Protein AF-A0A840Y7X3-F1 (afdb_monomer_lite)

pLDDT: mean 85.65, std 15.78, range [47.94, 97.5]

Structure (mmCIF, N/CA/C/O backbone):
data_AF-A0A840Y7X3-F1
#
_entry.id   AF-A0A840Y7X3-F1
#
loop_
_atom_site.group_PDB
_atom_site.id
_atom_site.type_symbol
_atom_site.label_atom_id
_atom_site.label_alt_id
_atom_site.label_comp_id
_atom_site.label_asym_id
_atom_site.label_entity_id
_atom_site.label_seq_id
_atom_site.pdbx_PDB_ins_code
_atom_site.Cartn_x
_atom_site.Cartn_y
_atom_site.Cartn_z
_atom_site.occupancy
_atom_site.B_iso_or_equiv
_atom_site.auth_seq_id
_atom_site.auth_comp_id
_atom_site.auth_asym_id
_atom_site.auth_atom_id
_atom_site.pdbx_PDB_model_num
ATOM 1 N N . MET A 1 1 ? 8.029 1.141 11.505 1.00 56.84 1 MET A N 1
ATOM 2 C CA . MET A 1 1 ? 6.923 1.437 10.546 1.00 56.84 1 MET A CA 1
ATOM 3 C C . MET A 1 1 ? 6.941 0.455 9.364 1.00 56.84 1 MET A C 1
ATOM 5 O O . MET A 1 1 ? 6.156 0.601 8.430 1.00 56.84 1 MET A O 1
ATOM 9 N N . ASP A 1 2 ? 7.799 -0.562 9.428 1.00 70.19 2 ASP A N 1
ATOM 10 C CA . ASP A 1 2 ? 8.263 -1.332 8.274 1.00 70.19 2 ASP A CA 1
ATOM 11 C C . ASP A 1 2 ? 7.344 -2.515 7.959 1.00 70.19 2 ASP A C 1
ATOM 13 O O . ASP A 1 2 ? 7.007 -2.714 6.796 1.00 70.19 2 ASP A O 1
ATOM 17 N N . GLY A 1 3 ? 6.748 -3.141 8.980 1.00 88.75 3 GLY A N 1
ATOM 18 C CA . GLY A 1 3 ? 5.809 -4.255 8.788 1.00 88.75 3 GLY A CA 1
ATOM 19 C C . GLY A 1 3 ? 4.578 -3.926 7.929 1.00 88.75 3 GLY A C 1
ATOM 20 O O . GLY A 1 3 ? 4.109 -4.764 7.172 1.00 88.75 3 GLY A O 1
ATOM 21 N N . VAL A 1 4 ? 4.082 -2.681 7.951 1.00 91.25 4 VAL A N 1
ATOM 22 C CA . VAL A 1 4 ? 2.961 -2.272 7.074 1.00 91.25 4 VAL A CA 1
ATOM 23 C C . VAL A 1 4 ? 3.407 -2.206 5.614 1.00 91.25 4 VAL A C 1
ATOM 25 O O . VAL A 1 4 ? 2.664 -2.581 4.712 1.00 91.25 4 VAL A O 1
ATOM 28 N N . ARG A 1 5 ? 4.626 -1.722 5.360 1.00 92.81 5 ARG A N 1
ATOM 29 C CA . ARG A 1 5 ? 5.177 -1.620 4.003 1.00 92.81 5 ARG A CA 1
ATOM 30 C C . ARG A 1 5 ? 5.481 -3.003 3.437 1.00 92.81 5 ARG A C 1
ATOM 32 O O . ARG A 1 5 ? 5.189 -3.244 2.267 1.00 92.81 5 ARG A O 1
ATOM 39 N N . GLU A 1 6 ? 6.015 -3.895 4.265 1.00 94.06 6 GLU A N 1
ATOM 40 C CA . GLU A 1 6 ? 6.234 -5.306 3.935 1.00 94.06 6 GLU A CA 1
ATOM 41 C C . GLU A 1 6 ? 4.909 -5.999 3.615 1.00 94.06 6 GLU A C 1
ATOM 43 O O . GLU A 1 6 ? 4.780 -6.610 2.560 1.00 94.06 6 GLU A O 1
ATOM 48 N N . GLN A 1 7 ? 3.882 -5.801 4.444 1.00 95.00 7 GLN A N 1
ATOM 49 C CA . GLN A 1 7 ? 2.560 -6.380 4.221 1.00 95.00 7 GLN A CA 1
ATOM 50 C C . GLN A 1 7 ? 1.923 -5.909 2.905 1.00 95.00 7 GLN A C 1
ATOM 52 O O . GLN A 1 7 ? 1.433 -6.726 2.126 1.00 95.00 7 GLN A O 1
ATOM 57 N N . ILE A 1 8 ? 1.973 -4.605 2.607 1.00 95.38 8 ILE A N 1
ATOM 58 C CA . ILE A 1 8 ? 1.485 -4.085 1.321 1.00 95.38 8 ILE A CA 1
ATOM 59 C C . ILE A 1 8 ? 2.306 -4.655 0.155 1.00 95.38 8 ILE A C 1
ATOM 61 O O . ILE A 1 8 ? 1.747 -4.942 -0.902 1.00 95.38 8 ILE A O 1
ATOM 65 N N . THR A 1 9 ? 3.619 -4.824 0.330 1.00 94.62 9 THR A N 1
ATOM 66 C CA . THR A 1 9 ? 4.494 -5.402 -0.700 1.00 94.62 9 THR A CA 1
ATOM 67 C C . THR A 1 9 ? 4.125 -6.856 -0.978 1.00 94.62 9 THR A C 1
ATOM 69 O O . THR A 1 9 ? 3.880 -7.186 -2.133 1.00 94.62 9 THR A O 1
ATOM 72 N N . ALA A 1 10 ? 3.947 -7.677 0.058 1.00 94.81 10 ALA A N 1
ATOM 73 C CA . ALA A 1 10 ? 3.510 -9.065 -0.080 1.00 94.81 10 ALA A CA 1
ATOM 74 C C . ALA A 1 10 ? 2.149 -9.172 -0.793 1.00 94.81 10 ALA A C 1
ATOM 76 O O . ALA A 1 10 ? 1.953 -10.012 -1.671 1.00 94.81 10 ALA A O 1
ATOM 77 N N . TRP A 1 11 ? 1.203 -8.278 -0.485 1.00 96.38 11 TRP A N 1
ATOM 78 C CA . TRP A 1 11 ? -0.073 -8.234 -1.204 1.00 96.38 11 TRP A CA 1
ATOM 79 C C . TRP A 1 11 ? 0.086 -7.886 -2.686 1.00 96.38 11 TRP A C 1
ATOM 81 O O . TRP A 1 11 ? -0.610 -8.467 -3.517 1.00 96.38 11 TRP A O 1
ATOM 91 N N . LEU A 1 12 ? 0.984 -6.961 -3.027 1.00 95.06 12 LEU A N 1
ATOM 92 C CA . LEU A 1 12 ? 1.265 -6.591 -4.415 1.00 95.06 12 LEU A CA 1
ATOM 93 C C . LEU A 1 12 ? 2.018 -7.689 -5.176 1.00 95.06 12 LEU A C 1
ATOM 95 O O . LEU A 1 12 ? 1.811 -7.828 -6.376 1.00 95.06 12 LEU A O 1
ATOM 99 N N . GLU A 1 13 ? 2.856 -8.478 -4.509 1.00 92.25 13 GLU A N 1
ATOM 100 C CA . GLU A 1 13 ? 3.530 -9.636 -5.110 1.00 92.25 13 GLU A CA 1
ATOM 101 C C . GLU A 1 13 ? 2.546 -10.752 -5.477 1.00 92.25 13 GLU A C 1
ATOM 103 O O . GLU A 1 13 ? 2.690 -11.393 -6.517 1.00 92.25 13 GLU A O 1
ATOM 108 N N . VAL A 1 14 ? 1.512 -10.960 -4.656 1.00 94.00 14 VAL A N 1
ATOM 109 C CA . VAL A 1 14 ? 0.435 -11.917 -4.952 1.00 94.00 14 VAL A CA 1
ATOM 110 C C . VAL A 1 14 ? -0.548 -11.350 -5.979 1.00 94.00 14 VAL A C 1
ATOM 112 O O . VAL A 1 14 ? -0.972 -12.064 -6.886 1.00 94.00 14 VAL A O 1
ATOM 115 N N . GLN A 1 15 ? -0.916 -10.073 -5.852 1.00 94.75 15 GLN A N 1
ATOM 116 C CA . GLN A 1 15 ? -1.896 -9.408 -6.708 1.00 94.75 15 GLN A CA 1
ATOM 117 C C . GLN A 1 15 ? -1.383 -8.028 -7.171 1.00 94.75 15 GLN A C 1
ATOM 119 O O . GLN A 1 15 ? -1.751 -6.999 -6.596 1.00 94.75 15 GLN A O 1
ATOM 124 N N . PRO A 1 16 ? -0.600 -7.958 -8.267 1.00 90.75 16 PRO A N 1
ATOM 125 C CA . PRO A 1 16 ? 0.003 -6.705 -8.741 1.00 90.75 16 PRO A CA 1
ATOM 126 C C . PRO A 1 16 ? -1.011 -5.609 -9.092 1.00 90.75 16 PRO A C 1
ATOM 128 O O . PRO A 1 16 ? -0.737 -4.415 -8.944 1.00 90.75 16 PRO A O 1
ATOM 131 N N . ALA A 1 17 ? -2.209 -6.009 -9.529 1.00 92.38 17 ALA A N 1
ATOM 132 C CA . ALA A 1 17 ? -3.299 -5.105 -9.884 1.00 92.38 17 ALA A CA 1
ATOM 133 C C . ALA A 1 17 ? -4.052 -4.526 -8.670 1.00 92.38 17 ALA A C 1
ATOM 135 O O . ALA A 1 17 ? -4.852 -3.607 -8.850 1.00 92.38 17 ALA A O 1
ATOM 136 N N . LEU A 1 18 ? -3.784 -4.996 -7.444 1.00 96.00 18 LEU A N 1
ATOM 137 C CA . LEU A 1 18 ? -4.509 -4.588 -6.240 1.00 96.00 18 LEU A CA 1
ATOM 138 C C . LEU A 1 18 ? -4.482 -3.063 -6.056 1.00 96.00 18 LEU A C 1
ATOM 140 O O . LEU A 1 18 ? -3.420 -2.431 -6.048 1.00 96.00 18 LEU A O 1
ATOM 144 N N . SER A 1 19 ? -5.669 -2.464 -5.947 1.00 96.38 19 SER A N 1
ATOM 145 C CA . SER A 1 19 ? -5.820 -1.012 -5.900 1.00 96.38 19 SER A CA 1
ATOM 146 C C . SER A 1 19 ? -5.402 -0.448 -4.541 1.00 96.38 19 SER A C 1
ATOM 148 O O . SER A 1 19 ? -5.526 -1.094 -3.502 1.00 96.38 19 SER A O 1
ATOM 150 N N . ALA A 1 20 ? -4.953 0.807 -4.526 1.00 95.19 20 ALA A N 1
ATOM 151 C CA . ALA A 1 20 ? -4.623 1.495 -3.278 1.00 95.19 20 ALA A CA 1
ATOM 152 C C . ALA A 1 20 ? -5.841 1.680 -2.351 1.00 95.19 20 ALA A C 1
ATOM 154 O O . ALA A 1 20 ? -5.668 1.791 -1.142 1.00 95.19 20 ALA A O 1
ATOM 155 N N . VAL A 1 21 ? -7.057 1.720 -2.909 1.00 96.56 21 VAL A N 1
ATOM 156 C CA . VAL A 1 21 ? -8.302 1.774 -2.126 1.00 96.56 21 VAL A CA 1
ATOM 157 C C . VAL A 1 21 ? -8.526 0.443 -1.418 1.00 96.56 21 VAL A C 1
ATOM 159 O O . VAL A 1 21 ? -8.636 0.442 -0.200 1.00 96.56 21 VAL A O 1
ATOM 162 N N . ALA A 1 22 ? -8.448 -0.671 -2.151 1.00 97.50 22 ALA A N 1
ATOM 163 C CA . ALA A 1 22 ? -8.591 -2.007 -1.578 1.00 97.50 22 ALA A CA 1
ATOM 164 C C . ALA A 1 22 ? -7.501 -2.312 -0.535 1.00 97.50 22 ALA A C 1
ATOM 166 O O . ALA A 1 22 ? -7.764 -2.941 0.483 1.00 97.50 22 ALA A O 1
ATOM 167 N N . ILE A 1 23 ? -6.272 -1.824 -0.745 1.00 97.31 23 ILE A N 1
ATOM 168 C CA . ILE A 1 23 ? -5.200 -1.920 0.258 1.00 97.31 23 ILE A CA 1
ATOM 169 C C . ILE A 1 23 ? -5.566 -1.137 1.518 1.00 97.31 23 ILE A C 1
ATOM 171 O O . ILE A 1 23 ? -5.400 -1.651 2.619 1.00 97.31 23 ILE A O 1
ATOM 175 N N . LEU A 1 24 ? -6.060 0.097 1.379 1.00 97.19 24 LEU A N 1
ATOM 176 C CA . LEU A 1 24 ? -6.470 0.889 2.534 1.00 97.19 24 LEU A CA 1
ATOM 177 C C . LEU A 1 24 ? -7.641 0.238 3.278 1.00 97.19 24 LEU A C 1
ATOM 179 O O . LEU A 1 24 ? -7.646 0.261 4.501 1.00 97.19 24 LEU A O 1
ATOM 183 N N . GLU A 1 25 ? -8.604 -0.349 2.572 1.00 97.25 25 GLU A N 1
ATOM 184 C CA . GLU A 1 25 ? -9.712 -1.091 3.181 1.00 97.25 25 GLU A CA 1
ATOM 185 C C . GLU A 1 25 ? -9.200 -2.273 4.006 1.00 97.25 25 GLU A C 1
ATOM 187 O O . GLU A 1 25 ? -9.491 -2.333 5.196 1.00 97.25 25 GLU A O 1
ATOM 192 N N . ARG A 1 26 ? -8.311 -3.106 3.449 1.00 97.25 26 ARG A N 1
ATOM 193 C CA . ARG A 1 26 ? -7.682 -4.215 4.191 1.00 97.25 26 ARG A CA 1
ATOM 194 C C . ARG A 1 26 ? -6.907 -3.748 5.424 1.00 97.25 26 ARG A C 1
ATOM 196 O O . ARG A 1 26 ? -6.961 -4.380 6.473 1.00 97.25 26 ARG A O 1
ATOM 203 N N . LEU A 1 27 ? -6.180 -2.632 5.322 1.00 96.31 27 LEU A N 1
ATOM 204 C CA . LEU A 1 27 ? -5.471 -2.054 6.470 1.00 96.31 27 LEU A CA 1
ATOM 205 C C . LEU A 1 27 ? -6.444 -1.573 7.553 1.00 96.31 27 LEU A C 1
ATOM 207 O O . LEU A 1 27 ? -6.176 -1.746 8.737 1.00 96.31 27 LEU A O 1
ATOM 211 N N . ARG A 1 28 ? -7.573 -0.982 7.154 1.00 96.19 28 ARG A N 1
ATOM 212 C CA . ARG A 1 28 ? -8.624 -0.515 8.069 1.00 96.19 28 ARG A CA 1
ATOM 213 C C . ARG A 1 28 ? -9.372 -1.662 8.735 1.00 96.19 28 ARG A C 1
ATOM 215 O O . ARG A 1 28 ? -9.745 -1.519 9.889 1.00 96.19 28 ARG A O 1
ATOM 222 N N . GLU A 1 29 ? -9.589 -2.764 8.027 1.00 95.88 29 GLU A N 1
ATOM 223 C CA . GLU A 1 29 ? -10.156 -3.991 8.596 1.00 95.88 29 GLU A CA 1
ATOM 224 C C . GLU A 1 29 ? -9.229 -4.588 9.661 1.00 95.88 29 GLU A C 1
ATOM 226 O O . GLU A 1 29 ? -9.702 -5.047 10.696 1.00 95.88 29 GLU A O 1
ATOM 231 N N . ALA A 1 30 ? -7.912 -4.536 9.436 1.00 93.62 30 ALA A N 1
ATOM 232 C CA . ALA A 1 30 ? -6.923 -5.028 10.391 1.00 93.62 30 ALA A CA 1
ATOM 233 C C . ALA A 1 30 ? -6.744 -4.106 11.613 1.00 93.62 30 ALA A C 1
ATOM 235 O O . ALA A 1 30 ? -6.582 -4.594 12.729 1.00 93.62 30 ALA A O 1
ATOM 236 N N . ASP A 1 31 ? -6.739 -2.784 11.413 1.00 93.25 31 ASP A N 1
ATOM 237 C CA . ASP A 1 31 ? -6.571 -1.795 12.484 1.00 93.25 31 ASP A CA 1
ATOM 238 C C . ASP A 1 31 ? -7.244 -0.449 12.119 1.00 93.25 31 ASP A C 1
ATOM 240 O O . ASP A 1 31 ? -6.619 0.450 11.535 1.00 93.25 31 ASP A O 1
ATOM 244 N N . PRO A 1 32 ? -8.531 -0.267 12.465 1.00 91.06 32 PRO A N 1
ATOM 245 C CA . PRO A 1 32 ? -9.277 0.945 12.125 1.00 91.06 32 PRO A CA 1
ATOM 246 C C . PRO A 1 32 ? -8.856 2.169 12.952 1.00 91.06 32 PRO A C 1
ATOM 248 O O . PRO A 1 32 ? -9.159 3.300 12.568 1.00 91.06 32 PRO A O 1
ATOM 251 N N . VAL A 1 33 ? -8.154 1.974 14.075 1.00 93.19 33 VAL A N 1
ATOM 252 C CA . VAL A 1 33 ? -7.645 3.073 14.914 1.00 93.19 33 VAL A CA 1
ATOM 253 C C . VAL A 1 33 ? -6.442 3.718 14.234 1.00 93.19 33 VAL A C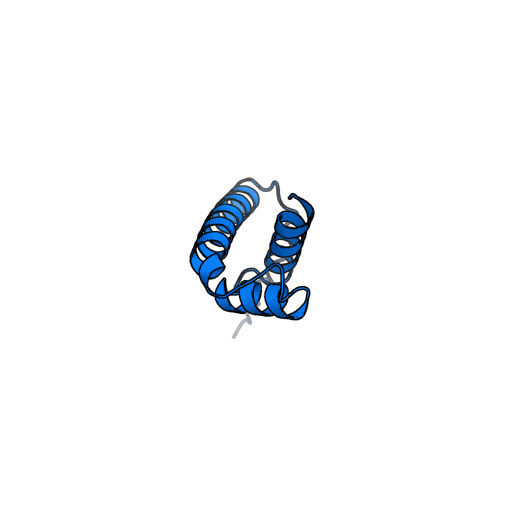 1
ATOM 255 O O . VAL A 1 33 ? -6.323 4.947 14.164 1.00 93.19 33 VAL A O 1
ATOM 258 N N . ARG A 1 34 ? -5.564 2.881 13.678 1.00 90.94 34 ARG A N 1
ATOM 259 C CA . ARG A 1 34 ? -4.343 3.305 12.997 1.00 90.94 34 ARG A CA 1
ATOM 260 C C . ARG A 1 34 ? -4.574 3.745 11.559 1.00 90.94 34 ARG A C 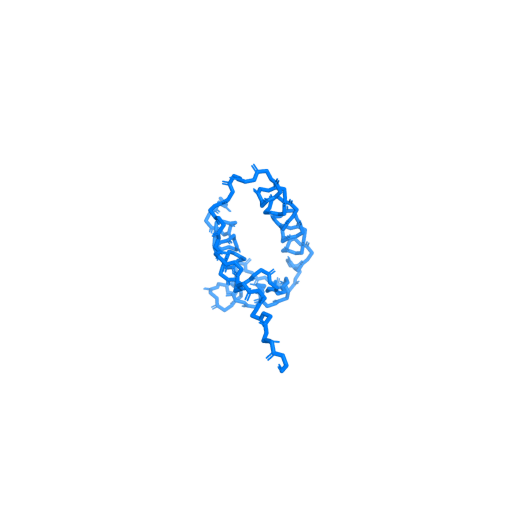1
ATOM 262 O O . ARG A 1 34 ? -3.863 4.632 11.082 1.00 90.94 34 ARG A O 1
ATOM 269 N N . PHE A 1 35 ? -5.539 3.159 10.852 1.00 94.81 35 PHE A N 1
ATOM 270 C CA . PHE A 1 35 ? -5.790 3.466 9.447 1.00 94.81 35 PHE A CA 1
ATOM 271 C C . PHE A 1 35 ? -7.135 4.161 9.243 1.00 94.81 35 PHE A C 1
ATOM 273 O O . PHE A 1 35 ? -8.191 3.663 9.611 1.00 94.81 35 PHE A O 1
ATOM 280 N N . ARG A 1 36 ? -7.104 5.330 8.596 1.00 94.38 36 ARG A N 1
ATOM 281 C CA . ARG A 1 36 ? -8.283 6.140 8.281 1.00 94.38 36 ARG A CA 1
ATOM 282 C C . ARG A 1 36 ? -8.287 6.516 6.805 1.00 94.38 36 ARG A C 1
ATOM 284 O O . ARG A 1 36 ? -7.268 6.413 6.122 1.00 94.38 36 ARG A O 1
ATOM 291 N N . LEU A 1 37 ? -9.438 6.965 6.309 1.00 92.56 37 LEU A N 1
ATOM 292 C CA . LEU A 1 37 ? -9.628 7.331 4.899 1.00 92.56 37 LEU A CA 1
ATOM 293 C C . LEU A 1 37 ? -8.640 8.408 4.412 1.00 92.56 37 LEU A C 1
ATOM 295 O O . LEU A 1 37 ? -8.230 8.391 3.251 1.00 92.56 37 LEU A O 1
ATOM 299 N N . GLU A 1 38 ? -8.193 9.294 5.305 1.00 93.56 38 GLU A N 1
ATOM 300 C CA . GLU A 1 38 ? -7.172 10.314 5.025 1.00 93.56 38 GLU A CA 1
ATOM 301 C C . GLU A 1 38 ? -5.831 9.721 4.548 1.00 93.56 38 GLU A C 1
ATOM 303 O O . GLU A 1 38 ? -5.126 10.331 3.743 1.00 93.56 38 GLU A O 1
ATOM 308 N N . HIS A 1 39 ? -5.507 8.483 4.943 1.00 93.56 39 HIS A N 1
ATOM 309 C CA . HIS A 1 39 ? -4.262 7.814 4.557 1.00 93.56 39 HIS A CA 1
ATOM 310 C C . HIS A 1 39 ? -4.251 7.328 3.099 1.00 93.56 39 HIS A C 1
ATOM 312 O O . HIS A 1 39 ? -3.220 6.842 2.626 1.00 93.56 39 HIS A O 1
ATOM 318 N N . LYS A 1 40 ? -5.346 7.498 2.342 1.00 94.81 40 LYS A N 1
ATOM 319 C CA . LYS A 1 40 ? -5.451 7.087 0.932 1.00 94.81 40 LYS A CA 1
ATOM 320 C C . LYS A 1 40 ? -4.301 7.605 0.074 1.00 94.81 40 LYS A C 1
ATOM 322 O O . LYS A 1 40 ? -3.708 6.828 -0.669 1.00 94.81 40 LYS A O 1
ATOM 327 N N . ARG A 1 41 ? -3.948 8.891 0.185 1.00 96.06 41 ARG A N 1
ATOM 328 C CA . ARG A 1 41 ? -2.852 9.484 -0.609 1.00 96.06 41 ARG A CA 1
ATOM 329 C C . ARG A 1 41 ? -1.497 8.860 -0.268 1.00 96.06 41 ARG A C 1
ATOM 331 O O . ARG A 1 41 ? -0.694 8.611 -1.167 1.00 96.06 41 ARG A O 1
ATOM 338 N N . THR A 1 42 ? -1.264 8.557 1.007 1.00 95.62 42 THR A N 1
ATOM 339 C CA . THR A 1 42 ? -0.045 7.887 1.480 1.00 95.62 42 THR A CA 1
ATOM 340 C C . THR A 1 42 ? 0.061 6.474 0.914 1.00 95.62 42 THR A C 1
ATOM 342 O O . THR A 1 42 ? 1.093 6.123 0.340 1.00 95.62 42 THR A O 1
ATOM 345 N N . VAL A 1 43 ? -1.022 5.693 0.991 1.00 95.75 43 VAL A N 1
ATOM 346 C CA . VAL A 1 43 ? -1.085 4.340 0.416 1.00 95.75 43 VAL A CA 1
ATOM 347 C C . VAL A 1 43 ? -0.892 4.390 -1.100 1.00 95.75 43 VAL A C 1
ATOM 349 O O . VAL A 1 43 ? -0.069 3.654 -1.637 1.00 95.75 43 VAL A O 1
ATOM 352 N N . GLN A 1 44 ? -1.562 5.310 -1.799 1.00 97.12 44 GLN A N 1
ATOM 353 C CA . GLN A 1 44 ? -1.395 5.507 -3.243 1.00 97.12 44 GLN A CA 1
ATOM 354 C C . GLN A 1 44 ? 0.060 5.794 -3.630 1.00 97.12 44 GLN A C 1
ATOM 356 O O . GLN A 1 44 ? 0.578 5.182 -4.567 1.00 97.12 44 GLN A O 1
ATOM 361 N N . ARG A 1 45 ? 0.738 6.698 -2.909 1.00 97.31 45 ARG A N 1
ATOM 362 C CA . ARG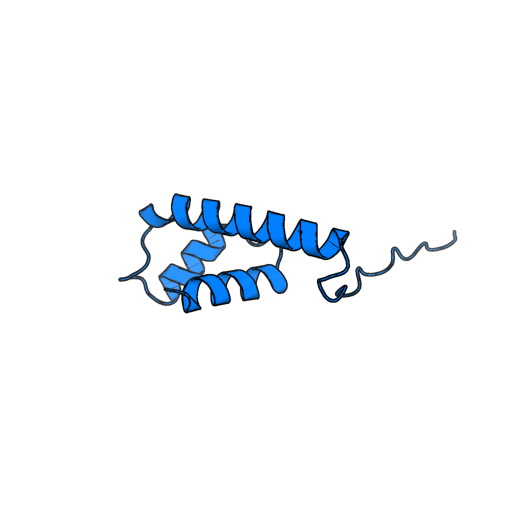 A 1 45 ? 2.143 7.038 -3.177 1.00 97.31 45 ARG A CA 1
ATOM 363 C C . ARG A 1 45 ? 3.059 5.836 -2.965 1.00 97.31 45 ARG A C 1
ATOM 365 O O . ARG A 1 45 ? 3.919 5.585 -3.805 1.00 97.31 45 ARG A O 1
ATOM 372 N N . PHE A 1 46 ? 2.855 5.087 -1.884 1.00 95.94 46 PHE A N 1
ATOM 373 C CA . PHE A 1 46 ? 3.632 3.884 -1.606 1.00 95.94 46 PHE A CA 1
ATOM 374 C C . PHE A 1 46 ? 3.437 2.817 -2.691 1.00 95.94 46 PHE A C 1
ATOM 376 O O . PHE A 1 46 ? 4.415 2.332 -3.251 1.00 95.94 46 PHE A O 1
ATOM 383 N N . VAL A 1 47 ? 2.186 2.514 -3.054 1.00 96.12 47 VAL A N 1
ATOM 384 C CA . VAL A 1 47 ? 1.859 1.521 -4.090 1.00 96.12 47 VAL A CA 1
ATOM 385 C C . VAL A 1 47 ? 2.472 1.904 -5.437 1.00 96.12 47 VAL A C 1
ATOM 387 O O . VAL A 1 47 ? 3.050 1.053 -6.108 1.00 96.12 47 VAL A O 1
ATOM 390 N N . LYS A 1 48 ? 2.414 3.188 -5.820 1.00 96.50 48 LYS A N 1
ATOM 391 C CA . LYS A 1 48 ? 3.042 3.678 -7.056 1.00 96.50 48 LYS A CA 1
ATOM 392 C C . LYS A 1 48 ? 4.555 3.439 -7.058 1.00 96.50 48 LYS A C 1
ATOM 394 O O . LYS A 1 48 ? 5.086 2.949 -8.050 1.00 96.50 48 LYS A O 1
ATOM 399 N N . LEU A 1 49 ? 5.234 3.762 -5.956 1.00 95.94 49 LEU A N 1
ATOM 400 C CA . LEU A 1 49 ? 6.676 3.544 -5.821 1.00 95.94 49 LEU A CA 1
ATOM 401 C C . LEU A 1 49 ? 7.021 2.053 -5.859 1.00 95.94 49 LEU A C 1
ATOM 403 O O . LEU A 1 49 ? 7.897 1.655 -6.622 1.00 95.94 49 LEU A O 1
ATOM 407 N N . ARG A 1 50 ? 6.305 1.217 -5.099 1.00 94.75 50 ARG A N 1
ATOM 408 C CA . ARG A 1 50 ? 6.570 -0.225 -5.055 1.00 94.75 50 ARG A CA 1
ATOM 409 C C . ARG A 1 50 ? 6.370 -0.878 -6.420 1.00 94.75 50 ARG A C 1
ATOM 411 O O . ARG A 1 50 ? 7.229 -1.643 -6.836 1.00 94.75 50 ARG A O 1
ATOM 418 N N . ARG A 1 51 ? 5.315 -0.514 -7.159 1.00 94.38 51 ARG A N 1
ATOM 419 C CA . ARG A 1 51 ? 5.094 -1.004 -8.531 1.00 94.38 51 ARG A CA 1
ATOM 420 C C . ARG A 1 51 ? 6.217 -0.608 -9.489 1.00 94.38 51 ARG A C 1
ATOM 422 O O . ARG A 1 51 ? 6.609 -1.427 -10.307 1.00 94.38 51 ARG A O 1
ATOM 429 N N . ALA A 1 52 ? 6.753 0.608 -9.379 1.00 94.44 52 ALA A N 1
ATOM 430 C CA . ALA A 1 52 ? 7.884 1.032 -10.204 1.00 94.44 52 ALA A CA 1
ATOM 431 C C . ALA A 1 52 ? 9.146 0.204 -9.913 1.00 94.44 52 ALA A C 1
ATOM 433 O O . ALA A 1 52 ? 9.835 -0.209 -10.842 1.00 94.44 52 ALA A O 1
ATOM 434 N N . VAL A 1 53 ? 9.414 -0.089 -8.635 1.00 93.31 53 VAL A N 1
ATOM 435 C CA . VAL A 1 53 ? 10.538 -0.954 -8.250 1.00 93.31 53 VAL A CA 1
ATOM 436 C C . VAL A 1 53 ? 10.313 -2.385 -8.739 1.00 93.31 53 VAL A C 1
ATOM 438 O O . VAL A 1 53 ? 11.200 -2.935 -9.369 1.00 93.31 53 VAL A O 1
ATOM 441 N N . MET A 1 54 ? 9.114 -2.952 -8.566 1.00 90.81 54 MET A N 1
ATOM 442 C CA . MET A 1 54 ? 8.792 -4.287 -9.094 1.00 90.81 54 MET A CA 1
ATOM 443 C C . MET A 1 54 ? 8.947 -4.360 -10.616 1.00 90.81 54 MET A C 1
ATOM 445 O O . MET A 1 54 ? 9.519 -5.315 -11.122 1.00 90.81 54 MET A O 1
ATOM 449 N N . ALA A 1 55 ? 8.475 -3.350 -11.352 1.00 90.31 55 ALA A N 1
ATOM 450 C CA . ALA A 1 55 ? 8.635 -3.296 -12.803 1.00 90.31 55 ALA A CA 1
ATOM 451 C C . ALA A 1 55 ? 10.116 -3.252 -13.202 1.00 90.31 55 ALA A C 1
ATOM 453 O O . ALA A 1 55 ? 10.535 -3.995 -14.085 1.00 90.31 55 ALA A O 1
ATOM 454 N N . ARG A 1 56 ? 10.922 -2.431 -12.515 1.00 90.94 56 ARG A N 1
ATOM 455 C CA . ARG A 1 56 ? 12.378 -2.412 -12.693 1.00 90.94 56 ARG A CA 1
ATOM 456 C C . ARG A 1 56 ? 12.985 -3.785 -12.415 1.00 90.94 56 ARG A C 1
ATOM 458 O O . ARG A 1 56 ? 13.815 -4.233 -13.193 1.00 90.94 56 ARG A O 1
ATOM 465 N N . ASP A 1 57 ? 12.583 -4.439 -11.335 1.00 88.25 57 ASP A N 1
ATOM 466 C CA . ASP A 1 57 ? 13.161 -5.719 -10.945 1.00 88.25 57 ASP A CA 1
ATOM 467 C C . ASP A 1 57 ? 12.790 -6.848 -11.927 1.00 88.25 57 ASP A C 1
ATOM 469 O O . ASP A 1 57 ? 13.615 -7.712 -12.214 1.00 88.25 57 ASP A O 1
ATOM 473 N N . VAL A 1 58 ? 11.584 -6.814 -12.509 1.00 85.56 58 VAL A N 1
ATOM 474 C CA . VAL A 1 58 ? 11.198 -7.705 -13.618 1.00 85.56 58 VAL A CA 1
ATOM 475 C C . VAL A 1 58 ? 12.067 -7.445 -14.850 1.00 85.56 58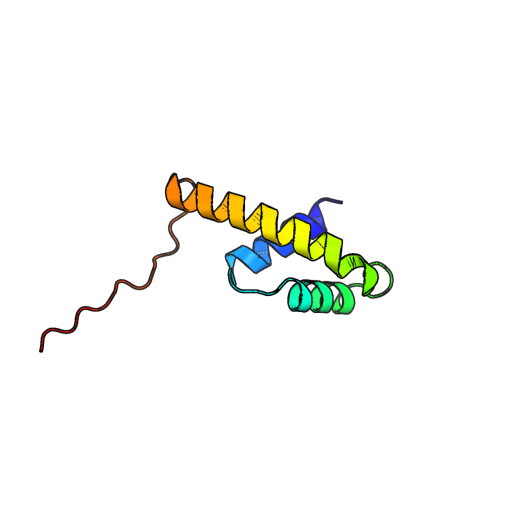 VAL A C 1
ATOM 477 O O . VAL A 1 58 ? 12.587 -8.387 -15.438 1.00 85.56 58 VAL A O 1
ATOM 480 N N . LEU A 1 59 ? 12.262 -6.177 -15.223 1.00 86.31 59 LEU A N 1
ATOM 481 C CA . LEU A 1 59 ? 13.075 -5.800 -16.387 1.00 86.31 59 LEU A CA 1
ATOM 482 C C . LEU A 1 59 ? 14.557 -6.160 -16.226 1.00 86.31 59 LEU A C 1
ATOM 484 O O . LEU A 1 59 ? 15.224 -6.453 -17.213 1.00 86.31 59 LEU A O 1
ATOM 488 N N . LEU A 1 60 ? 15.074 -6.130 -14.998 1.00 91.25 60 LEU A N 1
ATOM 489 C CA . LEU A 1 60 ? 16.465 -6.459 -14.684 1.00 91.25 60 LEU A CA 1
ATOM 490 C C . LEU A 1 60 ? 16.675 -7.936 -14.320 1.00 91.25 60 LEU A C 1
ATOM 492 O O . LEU A 1 60 ? 17.802 -8.321 -14.018 1.00 91.25 60 LEU A O 1
ATOM 496 N N . GLY A 1 61 ? 15.618 -8.755 -14.319 1.00 80.38 61 GLY A N 1
ATOM 497 C CA . GLY A 1 61 ? 15.693 -10.169 -13.941 1.00 80.38 61 GLY A CA 1
ATOM 498 C C . GLY A 1 61 ? 16.055 -10.410 -12.470 1.00 80.38 61 GLY A C 1
ATOM 499 O O . GLY A 1 61 ? 16.539 -11.485 -12.130 1.00 80.38 61 GLY A O 1
ATOM 500 N N . THR A 1 62 ? 15.859 -9.421 -11.592 1.00 73.50 62 THR A N 1
ATOM 501 C CA . THR A 1 62 ? 16.181 -9.513 -10.156 1.00 73.50 62 THR A CA 1
ATOM 502 C C . THR A 1 62 ? 15.018 -10.021 -9.305 1.00 73.50 62 THR A C 1
ATOM 504 O O . THR A 1 62 ? 15.239 -10.443 -8.172 1.00 73.50 62 THR A O 1
ATOM 507 N N . LEU A 1 63 ? 13.786 -10.012 -9.825 1.00 62.62 63 LEU A N 1
ATOM 508 C CA . LEU A 1 63 ? 12.666 -10.748 -9.234 1.00 62.62 63 LEU A CA 1
ATOM 509 C C . LEU A 1 63 ? 12.612 -12.163 -9.823 1.00 62.62 63 LEU A C 1
ATOM 511 O O . LEU A 1 63 ? 12.768 -12.300 -11.039 1.00 62.62 63 LEU A O 1
ATOM 515 N N . PRO A 1 64 ? 12.323 -13.207 -9.015 1.00 58.41 64 PRO A N 1
ATOM 516 C CA . PRO A 1 64 ? 12.013 -14.515 -9.567 1.00 58.41 64 PRO A CA 1
ATOM 517 C C . PRO A 1 64 ? 10.841 -14.333 -10.525 1.00 58.41 64 PRO A C 1
ATOM 519 O O . PRO A 1 64 ? 9.775 -13.848 -10.136 1.00 58.41 64 PRO A O 1
ATOM 522 N N . SER A 1 65 ? 11.065 -14.656 -11.797 1.00 56.66 65 SER A N 1
ATOM 523 C CA . SER A 1 65 ? 10.035 -14.624 -12.823 1.00 56.66 65 SER A CA 1
ATOM 524 C C . SER A 1 65 ? 8.974 -15.639 -12.421 1.00 56.66 65 SER A C 1
ATOM 526 O O . SER A 1 65 ? 9.083 -16.820 -12.736 1.00 56.66 65 SER A O 1
ATOM 528 N N . ARG A 1 66 ? 7.962 -15.216 -11.655 1.00 55.84 66 ARG A N 1
ATOM 529 C CA . ARG A 1 66 ? 6.765 -16.028 -11.473 1.00 55.84 66 ARG A CA 1
ATOM 530 C C . ARG A 1 66 ? 6.195 -16.172 -12.871 1.00 55.84 66 ARG A C 1
ATOM 532 O O . ARG A 1 66 ? 5.781 -15.170 -13.451 1.00 55.84 66 ARG A O 1
ATOM 539 N N . SER A 1 67 ? 6.314 -17.380 -13.411 1.00 49.69 67 SER A N 1
ATOM 540 C CA . SER A 1 67 ? 6.053 -17.721 -14.800 1.00 49.69 67 SER A CA 1
ATOM 541 C C . SER A 1 67 ? 4.796 -17.000 -15.268 1.00 49.69 67 SER A C 1
ATOM 543 O O . SER A 1 67 ? 3.702 -17.268 -14.766 1.00 49.69 67 SER A O 1
ATOM 545 N N . LEU A 1 68 ? 4.955 -16.042 -16.186 1.00 52.97 68 LEU A N 1
ATOM 546 C CA . LEU A 1 68 ? 3.827 -15.630 -17.008 1.00 52.97 68 LEU A CA 1
ATOM 547 C C . LEU A 1 68 ? 3.279 -16.923 -17.623 1.00 52.97 68 LEU A C 1
ATOM 549 O O . LEU A 1 68 ? 4.092 -17.712 -18.112 1.00 52.97 68 LEU A O 1
ATOM 553 N N . PRO A 1 69 ? 1.962 -17.192 -17.578 1.00 47.94 69 PRO A N 1
ATOM 554 C CA . PRO A 1 69 ? 1.420 -18.274 -18.378 1.00 47.94 69 PRO A CA 1
ATOM 555 C C . PRO A 1 69 ? 1.853 -17.995 -19.815 1.00 47.94 69 PRO A C 1
ATOM 557 O O . PRO A 1 69 ? 1.545 -16.930 -20.358 1.00 47.94 69 PRO A O 1
ATOM 560 N N . GLU 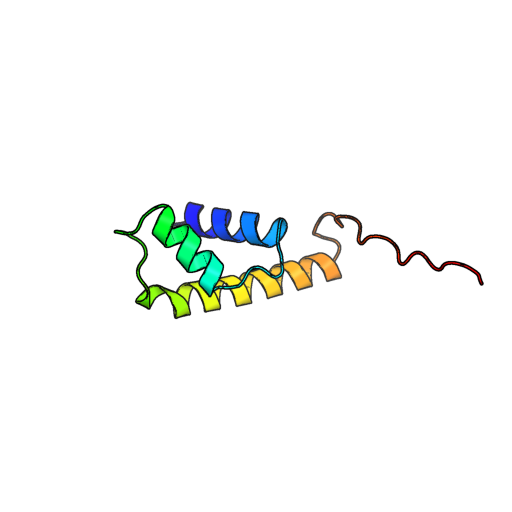A 1 70 ? 2.664 -18.897 -20.368 1.00 51.84 70 GLU A N 1
ATOM 561 C CA . GLU A 1 70 ? 3.123 -18.803 -21.746 1.00 51.84 70 GLU A CA 1
ATOM 562 C C . GLU A 1 70 ? 1.893 -18.565 -22.625 1.00 51.84 70 GLU A C 1
ATOM 564 O O . GLU A 1 70 ? 0.871 -19.234 -22.418 1.00 51.84 70 GLU A O 1
ATOM 569 N N . PRO A 1 71 ? 1.926 -17.596 -23.557 1.00 55.44 71 PRO A N 1
ATOM 570 C CA . PRO A 1 71 ? 0.853 -17.450 -24.519 1.00 55.44 71 PRO A CA 1
ATOM 571 C C . PRO A 1 71 ? 0.766 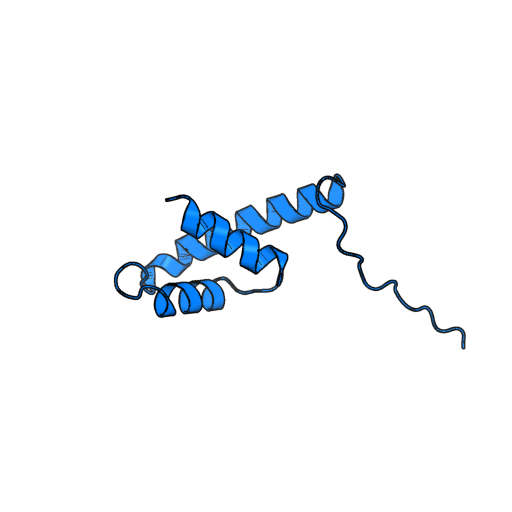-18.770 -25.283 1.00 55.44 71 PRO A C 1
ATOM 573 O O . PRO A 1 71 ? 1.619 -19.084 -26.108 1.00 55.44 71 PRO A O 1
ATOM 576 N N . GLN A 1 72 ? -0.243 -19.569 -24.942 1.00 49.28 72 GLN A N 1
ATOM 577 C CA . GLN A 1 72 ? -0.579 -20.809 -25.621 1.00 49.28 72 GLN A CA 1
ATOM 578 C C . GLN A 1 72 ? -1.014 -20.421 -27.035 1.00 49.28 72 GLN A C 1
ATOM 580 O O . GLN A 1 72 ? -2.186 -20.128 -27.280 1.00 49.28 72 GLN A O 1
ATOM 585 N N . VAL A 1 73 ? -0.052 -20.343 -27.954 1.00 58.50 73 VAL A N 1
ATOM 586 C CA . VAL A 1 73 ? -0.313 -20.254 -29.388 1.00 58.50 73 VAL A CA 1
ATOM 587 C C . VAL A 1 73 ? -0.920 -21.597 -29.780 1.00 58.50 73 VAL A C 1
ATOM 589 O O . VAL A 1 73 ? -0.207 -22.570 -30.005 1.00 58.50 73 VAL A O 1
ATOM 592 N N . GLN A 1 74 ? -2.251 -21.666 -29.782 1.00 51.97 74 GLN A N 1
ATOM 593 C CA . GLN A 1 74 ? -2.988 -22.778 -30.372 1.00 51.97 74 GLN A CA 1
ATOM 594 C C . GLN A 1 74 ? -2.796 -22.713 -31.894 1.00 51.97 74 GLN A C 1
ATOM 596 O O . GLN A 1 74 ? -3.165 -21.696 -32.490 1.00 51.97 74 GLN A O 1
ATOM 601 N N . PRO A 1 75 ? -2.203 -23.738 -32.531 1.00 60.47 75 PRO A N 1
ATOM 602 C CA . PRO A 1 75 ? -2.224 -23.839 -33.980 1.00 60.47 75 PRO A CA 1
ATOM 603 C C . PRO A 1 75 ? -3.659 -24.141 -34.436 1.00 60.47 75 PRO A C 1
ATOM 605 O O . PRO A 1 75 ? -4.369 -24.911 -33.787 1.00 60.47 75 PRO A O 1
ATOM 608 N N . ALA A 1 76 ? -4.067 -23.461 -35.508 1.00 63.25 76 ALA A N 1
ATOM 609 C CA . ALA A 1 76 ? -5.370 -23.590 -36.157 1.00 63.25 76 ALA A CA 1
ATOM 610 C C . ALA A 1 76 ? -5.564 -24.950 -36.841 1.00 63.25 76 ALA A C 1
ATOM 612 O O . ALA A 1 76 ? -4.544 -25.556 -37.248 1.00 63.25 76 ALA A O 1
#

InterPro domains:
  IPR060451 Y4rL, C-terminal three-helical bundle [PF27155] (6-64)

Organism: NCBI:txid693023

Radius of gyration: 15.66 Å; chains: 1; bounding box: 27×34×51 Å

Secondary structure (DSSP, 8-state):
-HHHHHHHHHHHHH-TT--HHHHHHHHHHH-TTT--GGGHHHHHHHHHHHHHHHHHHHHTT-S----PPP------

Sequence (76 aa):
MDGVREQITAWLEVQPALSAVAILERLREADPVRFRLEHKRTVQRFVKLRRAVMARDVLLGTLPSRSLPEPQVQPA

Foldseek 3Di:
DVVLLVVVLVVCVVPVPDDLVNSLVVVCVVPVPPGDPVCSVVSRVSSVVSSVVVVVCVVVVVDPPPDDPPPPPDDD